Protein AF-A0A080Z0T1-F1 (afdb_monomer_lite)

Radius of gyration: 25.47 Å; chains: 1; bounding box: 57×38×75 Å

Organism: NCBI:txid1317066

Structure (mmCIF, N/CA/C/O backbone):
data_AF-A0A080Z0T1-F1
#
_entry.id   AF-A0A080Z0T1-F1
#
loop_
_atom_site.group_PDB
_atom_site.id
_atom_site.type_symbol
_atom_site.label_atom_id
_atom_site.label_alt_id
_atom_site.label_comp_id
_atom_site.label_asym_id
_atom_site.label_entity_id
_atom_site.label_seq_id
_atom_site.pdbx_PDB_ins_code
_atom_site.Cartn_x
_atom_site.Cartn_y
_atom_site.Cartn_z
_atom_site.occupancy
_atom_site.B_iso_or_equiv
_atom_site.auth_seq_id
_atom_site.auth_comp_id
_atom_site.auth_asym_id
_atom_site.auth_atom_id
_atom_site.pdbx_PDB_model_num
ATOM 1 N N . MET A 1 1 ? 14.244 8.627 -24.513 1.00 74.94 1 MET A N 1
ATOM 2 C CA . MET A 1 1 ? 14.536 7.182 -24.331 1.00 74.94 1 MET A CA 1
ATOM 3 C C . MET A 1 1 ? 13.224 6.436 -24.038 1.00 74.94 1 MET A C 1
ATOM 5 O O . MET A 1 1 ? 12.316 7.064 -23.509 1.00 74.94 1 MET A O 1
ATOM 9 N N . ARG A 1 2 ? 13.057 5.162 -24.430 1.00 86.44 2 ARG A N 1
ATOM 10 C CA . ARG A 1 2 ? 11.852 4.337 -24.148 1.00 86.44 2 ARG A CA 1
ATOM 11 C C . ARG A 1 2 ? 12.211 3.195 -23.200 1.00 86.44 2 ARG A C 1
ATOM 13 O O . ARG A 1 2 ? 13.367 2.784 -23.168 1.00 86.44 2 ARG A O 1
ATOM 20 N N . CYS A 1 3 ? 11.221 2.680 -22.475 1.00 90.25 3 CYS A N 1
ATOM 21 C CA . CYS A 1 3 ? 11.407 1.531 -21.601 1.00 90.25 3 CYS A CA 1
ATOM 22 C C . CYS A 1 3 ? 11.929 0.311 -22.381 1.00 90.25 3 CYS A C 1
ATOM 24 O O . CYS A 1 3 ? 11.365 -0.060 -23.410 1.00 90.25 3 CYS A O 1
ATOM 26 N N . ARG A 1 4 ? 12.983 -0.330 -21.862 1.00 88.38 4 ARG A N 1
ATOM 27 C CA . ARG A 1 4 ? 13.602 -1.532 -22.452 1.00 88.38 4 ARG A CA 1
ATOM 28 C C . ARG A 1 4 ? 12.801 -2.825 -22.237 1.00 88.38 4 ARG A C 1
ATOM 30 O O . ARG A 1 4 ? 13.128 -3.846 -22.829 1.00 88.38 4 ARG A O 1
ATOM 37 N N . GLY A 1 5 ? 11.764 -2.790 -21.399 1.00 86.38 5 GLY A N 1
ATOM 38 C CA . GLY A 1 5 ? 10.950 -3.956 -21.058 1.00 86.38 5 GLY A CA 1
ATOM 39 C C . GLY A 1 5 ? 9.899 -4.333 -22.105 1.00 86.38 5 GLY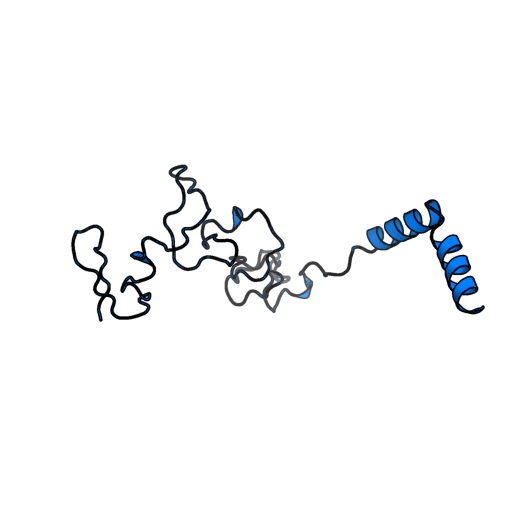 A C 1
ATOM 40 O O . GLY A 1 5 ? 9.501 -3.519 -22.943 1.00 86.38 5 GLY A O 1
ATOM 41 N N . TYR A 1 6 ? 9.402 -5.566 -22.001 1.00 89.19 6 TYR A N 1
ATOM 42 C CA . TYR A 1 6 ? 8.346 -6.125 -22.848 1.00 89.19 6 TYR A CA 1
ATOM 43 C C . TYR A 1 6 ? 7.078 -6.403 -22.033 1.00 89.19 6 TYR A C 1
ATOM 45 O O . TYR A 1 6 ? 7.137 -6.880 -20.899 1.00 89.19 6 TYR A O 1
ATOM 53 N N . LYS A 1 7 ? 5.915 -6.126 -22.627 1.00 84.00 7 LYS A N 1
ATOM 54 C CA . LYS A 1 7 ? 4.605 -6.510 -22.091 1.00 84.00 7 LYS A CA 1
ATOM 55 C C . LYS A 1 7 ? 4.440 -8.032 -22.164 1.00 84.00 7 LYS A C 1
ATOM 57 O O . LYS A 1 7 ? 5.075 -8.689 -22.981 1.00 84.00 7 LYS A O 1
ATOM 62 N N . LYS A 1 8 ? 3.489 -8.583 -21.397 1.00 77.31 8 LYS A N 1
ATOM 63 C CA . LYS A 1 8 ? 3.129 -10.018 -21.455 1.00 77.31 8 LYS A CA 1
ATOM 64 C C . LYS A 1 8 ? 2.791 -10.518 -22.868 1.00 77.31 8 LYS A C 1
ATOM 66 O O . LYS A 1 8 ? 3.046 -11.672 -23.165 1.00 77.31 8 LYS A O 1
ATOM 71 N N . ALA A 1 9 ? 2.257 -9.650 -23.726 1.00 84.38 9 ALA A N 1
ATOM 72 C CA . ALA A 1 9 ? 1.938 -9.953 -25.122 1.00 84.38 9 ALA A CA 1
ATOM 73 C C . ALA A 1 9 ? 3.153 -9.872 -26.079 1.00 84.38 9 ALA A C 1
ATOM 75 O O . ALA A 1 9 ? 2.971 -9.773 -27.285 1.00 84.38 9 ALA A O 1
ATOM 76 N N . GLY A 1 10 ? 4.389 -9.804 -25.565 1.00 85.75 10 GLY A N 1
ATOM 77 C CA . GLY A 1 10 ? 5.620 -9.739 -26.370 1.00 85.75 10 GLY A CA 1
ATOM 78 C C . GLY A 1 10 ? 5.921 -8.372 -27.000 1.00 85.75 10 GLY A C 1
ATOM 79 O O . GLY A 1 10 ? 6.974 -8.171 -27.593 1.00 85.75 10 GLY A O 1
ATOM 80 N N . GLN A 1 11 ? 5.031 -7.393 -26.849 1.00 89.69 11 GLN A N 1
ATOM 81 C CA . GLN A 1 11 ? 5.211 -6.045 -27.392 1.00 89.69 11 GLN A CA 1
ATOM 82 C C . GLN A 1 11 ? 6.136 -5.211 -26.500 1.00 89.69 11 GLN A C 1
ATOM 84 O O . GLN A 1 11 ? 6.026 -5.261 -25.272 1.00 89.69 11 GLN A O 1
ATOM 89 N N . ARG A 1 12 ? 6.991 -4.366 -27.090 1.00 87.25 12 ARG A N 1
ATOM 90 C CA . ARG A 1 12 ? 7.809 -3.421 -26.309 1.00 87.25 12 ARG A CA 1
ATOM 91 C C . ARG A 1 12 ? 6.944 -2.467 -25.486 1.00 87.25 12 ARG A C 1
ATOM 93 O O . ARG A 1 12 ? 5.879 -2.012 -25.910 1.00 87.25 12 ARG A O 1
ATOM 100 N N . CYS A 1 13 ? 7.428 -2.131 -24.297 1.00 88.06 13 CYS A N 1
ATOM 101 C CA . CYS A 1 13 ? 6.805 -1.131 -23.452 1.00 88.06 13 CYS A CA 1
ATOM 102 C C . CYS A 1 13 ? 6.871 0.255 -24.116 1.00 88.06 13 CYS A C 1
ATOM 104 O O . CYS A 1 13 ? 7.937 0.748 -24.477 1.00 88.06 13 CYS A O 1
ATOM 106 N N . GLY A 1 14 ? 5.711 0.901 -24.263 1.00 88.62 14 GLY A N 1
ATOM 107 C CA . GLY A 1 14 ? 5.603 2.231 -24.870 1.00 88.62 14 GLY A CA 1
ATOM 108 C C . GLY A 1 14 ? 6.001 3.387 -23.946 1.00 88.62 14 GLY A C 1
ATOM 109 O O . GLY A 1 14 ? 6.084 4.523 -24.409 1.00 88.62 14 GLY A O 1
ATOM 110 N N . THR A 1 15 ? 6.239 3.121 -22.657 1.00 85.62 15 THR A N 1
ATOM 111 C CA . THR A 1 15 ? 6.515 4.149 -21.649 1.00 85.62 15 THR A CA 1
ATOM 112 C C . THR A 1 15 ? 7.819 4.889 -21.951 1.00 85.62 15 THR A C 1
ATOM 114 O O . THR A 1 15 ? 8.858 4.274 -22.198 1.00 85.62 15 THR A O 1
ATOM 117 N N . ARG A 1 16 ? 7.760 6.224 -21.915 1.00 87.19 16 ARG A N 1
ATOM 118 C CA . ARG A 1 16 ? 8.902 7.132 -22.144 1.00 87.19 16 ARG A CA 1
ATOM 119 C C . ARG A 1 16 ? 9.363 7.875 -20.885 1.00 87.19 16 ARG A C 1
ATOM 121 O O . ARG A 1 16 ? 10.382 8.549 -20.934 1.00 87.19 16 ARG A O 1
ATOM 128 N N . TYR A 1 17 ? 8.623 7.748 -19.787 1.00 80.44 17 TYR A N 1
ATOM 129 C CA . TYR A 1 17 ? 8.785 8.537 -18.564 1.00 80.44 17 TYR A CA 1
ATOM 130 C C . TYR A 1 17 ? 8.976 7.622 -17.349 1.00 80.44 17 TYR A C 1
ATOM 132 O O . TYR A 1 17 ? 8.580 6.457 -17.396 1.00 80.44 17 TYR A O 1
ATOM 140 N N . GLY A 1 18 ? 9.584 8.136 -16.275 1.00 78.19 18 GLY A N 1
ATOM 141 C CA . GLY A 1 18 ? 9.815 7.362 -15.046 1.00 78.19 18 GLY A CA 1
ATOM 142 C C . GLY A 1 18 ? 10.704 6.133 -15.264 1.00 78.19 18 GLY A C 1
ATOM 143 O O . GLY A 1 18 ? 10.418 5.059 -14.735 1.00 78.19 18 GLY A O 1
ATOM 144 N N . LEU A 1 19 ? 11.729 6.266 -16.112 1.00 83.44 19 LEU A N 1
ATOM 145 C CA . LEU A 1 19 ? 12.720 5.217 -16.349 1.00 83.44 19 LEU A CA 1
ATOM 146 C C . LEU A 1 19 ? 13.830 5.311 -15.295 1.00 83.44 19 LEU A C 1
ATOM 148 O O . LEU A 1 19 ? 14.260 6.411 -14.957 1.00 83.44 19 LEU A O 1
ATOM 152 N N . ASN A 1 20 ? 14.303 4.169 -14.800 1.00 84.06 20 ASN A N 1
ATOM 153 C CA . ASN A 1 20 ? 15.503 4.100 -13.970 1.00 84.06 20 ASN A CA 1
ATOM 154 C C . ASN A 1 20 ? 16.776 4.317 -14.820 1.00 84.06 20 ASN A C 1
ATOM 156 O O . ASN A 1 20 ? 16.708 4.409 -16.049 1.00 84.06 20 ASN A O 1
ATOM 160 N N . ALA A 1 21 ? 17.945 4.353 -14.171 1.00 86.44 21 ALA A N 1
ATOM 161 C CA . ALA A 1 21 ? 19.242 4.522 -14.840 1.00 86.44 21 ALA A CA 1
ATOM 162 C C . ALA A 1 21 ? 19.525 3.453 -15.918 1.00 86.44 21 ALA A C 1
ATOM 164 O O . ALA A 1 21 ? 20.202 3.715 -16.907 1.00 86.44 21 ALA A O 1
ATOM 165 N N . GLU A 1 22 ? 18.952 2.260 -15.767 1.00 87.38 22 GLU A N 1
ATOM 166 C CA . GLU A 1 22 ? 19.090 1.140 -16.704 1.00 87.38 22 GLU A CA 1
ATOM 167 C C . GLU A 1 22 ? 18.086 1.217 -17.877 1.00 87.38 22 GLU A C 1
ATOM 169 O O . GLU A 1 22 ? 18.153 0.427 -18.821 1.00 87.38 22 GLU A O 1
ATOM 174 N N . GLY A 1 23 ? 17.149 2.171 -17.855 1.00 87.31 23 GLY A N 1
ATOM 175 C CA . GLY A 1 23 ? 16.151 2.383 -18.904 1.00 87.31 23 GLY A CA 1
ATOM 176 C C . GLY A 1 23 ? 14.874 1.545 -18.765 1.00 87.31 23 GLY A C 1
ATOM 177 O O . GLY A 1 23 ? 14.155 1.354 -19.750 1.00 87.31 23 GLY A O 1
ATOM 178 N N . TYR A 1 24 ? 14.553 1.046 -17.574 1.00 86.38 24 TYR A N 1
ATOM 179 C CA . TYR A 1 24 ? 13.309 0.333 -17.275 1.00 86.38 24 TYR A CA 1
ATOM 180 C C . TYR A 1 24 ? 12.324 1.224 -16.514 1.00 86.38 24 TYR A C 1
ATOM 182 O O . TYR A 1 24 ? 12.717 1.969 -15.624 1.00 86.38 24 TYR A O 1
ATOM 190 N N . CYS A 1 25 ? 11.027 1.144 -16.832 1.00 85.06 25 CYS A N 1
ATOM 191 C CA . CYS A 1 25 ? 9.999 1.767 -15.993 1.00 85.06 25 CYS A CA 1
ATOM 192 C C . CYS A 1 25 ? 9.746 0.912 -14.745 1.00 85.06 25 CYS A C 1
ATOM 194 O O . CYS A 1 25 ? 10.110 -0.264 -14.734 1.00 85.06 25 CYS A O 1
ATOM 196 N N . GLY A 1 26 ? 9.073 1.462 -13.729 1.00 76.75 26 GLY A N 1
ATOM 197 C CA . GLY A 1 26 ? 8.801 0.763 -12.463 1.00 76.75 26 GLY A CA 1
ATOM 198 C C . GLY A 1 26 ? 8.277 -0.668 -12.638 1.00 76.75 26 GLY A C 1
ATOM 199 O O . GLY A 1 26 ? 8.764 -1.587 -11.990 1.00 76.75 26 GLY A O 1
ATOM 200 N N . ARG A 1 27 ? 7.379 -0.889 -13.607 1.00 77.62 27 ARG A N 1
ATOM 201 C CA . ARG A 1 27 ? 6.818 -2.212 -13.931 1.00 77.62 27 ARG A CA 1
ATOM 202 C C . ARG A 1 27 ? 7.796 -3.210 -14.559 1.00 77.62 27 ARG A C 1
ATOM 204 O O . ARG A 1 27 ? 7.610 -4.411 -14.395 1.00 77.62 27 ARG A O 1
ATOM 211 N N . HIS A 1 28 ? 8.776 -2.734 -15.323 1.00 85.00 28 HIS A N 1
ATOM 212 C CA . HIS A 1 28 ? 9.741 -3.589 -16.024 1.00 85.00 28 HIS A CA 1
ATOM 213 C C . HIS A 1 28 ? 11.117 -3.607 -15.365 1.00 85.00 28 HIS A C 1
ATOM 215 O O . HIS A 1 28 ? 11.989 -4.325 -15.840 1.00 85.00 28 HIS A O 1
ATOM 221 N N . ASN A 1 29 ? 11.328 -2.816 -14.314 1.00 84.25 29 ASN A N 1
ATOM 222 C CA . ASN A 1 29 ? 12.576 -2.814 -13.576 1.00 84.25 29 ASN A CA 1
ATOM 223 C C . ASN A 1 29 ? 12.734 -4.180 -12.873 1.00 84.25 29 ASN A C 1
ATOM 225 O O . ASN A 1 29 ? 11.937 -4.496 -11.984 1.00 84.25 29 ASN A O 1
ATOM 229 N N . PRO A 1 30 ? 13.733 -4.999 -13.256 1.00 76.94 30 PRO A N 1
ATOM 230 C CA . PRO A 1 30 ? 13.932 -6.323 -12.666 1.00 76.94 30 PRO A CA 1
ATOM 231 C C . PRO A 1 30 ? 14.318 -6.243 -11.183 1.00 76.94 30 PRO A C 1
ATOM 233 O O . PRO A 1 30 ? 14.001 -7.153 -10.418 1.00 76.94 30 PRO A O 1
ATOM 236 N N . ASN A 1 31 ? 14.922 -5.122 -10.784 1.00 77.62 31 ASN A N 1
ATOM 237 C CA . ASN A 1 31 ? 15.380 -4.819 -9.433 1.00 77.62 31 ASN A CA 1
ATOM 238 C C . ASN A 1 31 ? 14.339 -4.033 -8.619 1.00 77.62 31 ASN A C 1
ATOM 240 O O . ASN A 1 31 ? 14.623 -3.612 -7.498 1.00 77.62 31 ASN A O 1
ATOM 244 N N . ALA A 1 32 ? 13.136 -3.800 -9.161 1.00 76.12 32 ALA A N 1
ATOM 245 C CA . ALA A 1 32 ? 12.087 -3.121 -8.413 1.00 76.12 32 ALA A CA 1
ATOM 246 C C . ALA A 1 32 ? 11.732 -3.919 -7.157 1.00 76.12 32 ALA A C 1
ATOM 248 O O . ALA A 1 32 ? 11.476 -5.128 -7.209 1.00 76.12 32 ALA A O 1
ATOM 249 N N . VAL A 1 33 ? 11.666 -3.218 -6.025 1.00 78.38 33 VAL A N 1
ATOM 250 C CA . VAL A 1 33 ? 11.135 -3.787 -4.790 1.00 78.38 33 VAL A CA 1
ATOM 251 C C . VAL A 1 33 ? 9.702 -4.226 -5.072 1.00 78.38 33 VAL A C 1
ATOM 253 O O . VAL A 1 33 ? 8.856 -3.427 -5.462 1.00 78.38 33 VAL A O 1
ATOM 256 N N . LYS A 1 34 ? 9.442 -5.524 -4.918 1.00 84.56 34 LYS A N 1
ATOM 257 C CA . LYS A 1 34 ? 8.106 -6.110 -5.057 1.00 84.56 34 LYS A CA 1
ATOM 258 C C . LYS A 1 34 ? 7.399 -6.087 -3.721 1.00 84.56 34 LYS A C 1
ATOM 260 O O . LYS A 1 34 ? 8.030 -6.272 -2.674 1.00 84.56 34 LYS A O 1
ATOM 265 N N . CYS A 1 35 ? 6.078 -5.985 -3.790 1.00 87.69 35 CYS A N 1
ATOM 266 C CA . CYS A 1 35 ? 5.213 -6.132 -2.643 1.00 87.69 35 CYS A CA 1
ATOM 267 C C . CYS A 1 35 ? 5.583 -7.395 -1.842 1.00 87.69 35 CYS A C 1
ATOM 269 O O . CYS A 1 35 ? 5.804 -8.479 -2.394 1.00 87.69 35 CYS A O 1
ATOM 271 N N . LYS A 1 36 ? 5.690 -7.237 -0.523 1.00 87.75 36 LYS A N 1
ATOM 272 C CA . LYS A 1 36 ? 5.981 -8.317 0.425 1.00 87.75 36 LYS A CA 1
ATOM 273 C C . LYS A 1 36 ? 4.755 -9.165 0.756 1.00 87.75 36 LYS A C 1
ATOM 275 O O . LYS A 1 36 ? 4.914 -10.251 1.299 1.00 87.75 36 LYS A O 1
ATOM 280 N N . GLY A 1 37 ? 3.563 -8.688 0.406 1.00 87.81 37 GLY A N 1
ATOM 281 C CA . GLY A 1 37 ? 2.314 -9.380 0.675 1.00 87.81 37 GLY A CA 1
ATOM 282 C C . GLY A 1 37 ? 2.129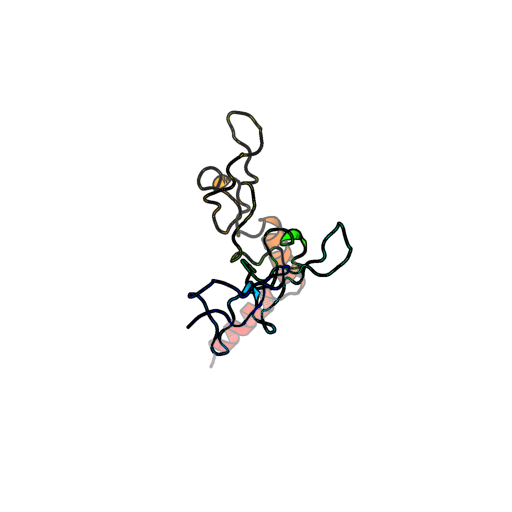 -10.668 -0.125 1.00 87.81 37 GLY A C 1
ATOM 283 O O . GLY A 1 37 ? 2.673 -10.828 -1.220 1.00 87.81 37 GLY A O 1
ATOM 284 N N . ILE A 1 38 ? 1.325 -11.570 0.423 1.00 88.88 38 ILE A N 1
ATOM 285 C CA . ILE A 1 38 ? 0.934 -12.855 -0.150 1.00 88.88 38 ILE A CA 1
ATOM 286 C C . ILE A 1 38 ? -0.519 -12.763 -0.610 1.00 88.88 38 ILE A C 1
ATOM 288 O O . ILE A 1 38 ? -1.423 -12.480 0.181 1.00 88.88 38 ILE A O 1
ATOM 292 N N . ALA A 1 39 ? -0.748 -13.033 -1.893 1.00 83.88 39 ALA A N 1
ATOM 293 C CA . ALA A 1 39 ? -2.083 -13.012 -2.468 1.00 83.88 39 ALA A CA 1
ATOM 294 C C . ALA A 1 39 ? -2.914 -14.188 -1.942 1.00 83.88 39 ALA A C 1
ATOM 296 O O . ALA A 1 39 ? -2.539 -15.345 -2.121 1.00 83.88 39 ALA A O 1
ATOM 297 N N . LYS A 1 40 ? -4.084 -13.901 -1.356 1.00 77.81 40 LYS A N 1
ATOM 298 C CA . LYS A 1 40 ? -4.988 -14.933 -0.813 1.00 77.81 40 LYS A CA 1
ATOM 299 C C . LYS A 1 40 ? -5.416 -15.976 -1.849 1.00 77.81 40 LYS A C 1
ATOM 301 O O . LYS A 1 40 ? -5.580 -17.135 -1.502 1.00 77.81 40 LYS A O 1
ATOM 306 N N . SER A 1 41 ? -5.598 -15.567 -3.103 1.00 79.25 41 SER A N 1
ATOM 307 C CA . SER A 1 41 ? -6.097 -16.437 -4.175 1.00 79.25 41 SER A CA 1
ATOM 308 C C . SER A 1 41 ? -5.073 -17.442 -4.696 1.00 79.25 41 SER A C 1
ATOM 310 O O . SER A 1 41 ? -5.463 -18.448 -5.273 1.00 79.25 41 SER A O 1
ATOM 312 N N . SER A 1 42 ? -3.775 -17.175 -4.538 1.00 83.44 42 SER A N 1
ATOM 313 C CA . SER A 1 42 ? -2.717 -18.017 -5.110 1.00 83.44 42 SER A CA 1
ATOM 314 C C . SER A 1 42 ? -1.688 -18.499 -4.094 1.00 83.44 42 SER A C 1
ATOM 316 O O . SER A 1 42 ? -0.858 -19.334 -4.436 1.00 83.44 42 SER A O 1
ATOM 318 N N . GLY A 1 43 ? -1.671 -17.940 -2.880 1.00 86.38 43 GLY A N 1
ATOM 319 C CA . GLY A 1 43 ? -0.605 -18.169 -1.902 1.00 86.38 43 GLY A CA 1
ATOM 320 C C . GLY A 1 43 ? 0.766 -17.653 -2.357 1.00 86.38 43 GLY A C 1
ATOM 321 O O . GLY A 1 43 ? 1.762 -17.842 -1.667 1.00 86.38 43 GLY A O 1
ATOM 322 N N . GLN A 1 44 ? 0.837 -16.991 -3.515 1.00 88.25 44 GLN A N 1
ATOM 323 C CA . GLN A 1 44 ? 2.078 -16.497 -4.092 1.00 88.25 44 GLN A CA 1
ATOM 324 C C . GLN A 1 44 ? 2.340 -15.055 -3.674 1.00 88.25 44 GLN A C 1
ATOM 326 O O . GLN A 1 44 ? 1.423 -14.265 -3.418 1.00 88.25 44 GLN A O 1
ATOM 331 N N . ARG A 1 45 ? 3.622 -14.686 -3.673 1.00 87.00 45 ARG A N 1
ATOM 332 C CA . ARG A 1 45 ? 4.038 -13.313 -3.398 1.00 87.00 45 ARG A CA 1
ATOM 333 C C . ARG A 1 45 ? 3.480 -12.353 -4.448 1.00 87.00 45 ARG A C 1
ATOM 335 O O . ARG A 1 45 ? 3.516 -12.611 -5.655 1.00 87.00 45 ARG A O 1
ATOM 342 N N . CYS A 1 46 ? 2.963 -11.227 -3.973 1.00 86.75 46 CYS A N 1
ATOM 343 C CA . CYS A 1 46 ? 2.363 -10.202 -4.801 1.00 86.75 46 CYS A CA 1
ATOM 344 C C . CYS A 1 46 ? 3.382 -9.642 -5.798 1.00 86.75 46 CYS A C 1
ATOM 346 O O . CYS A 1 46 ? 4.503 -9.275 -5.450 1.00 86.75 46 CYS A O 1
ATOM 348 N N . LYS A 1 47 ? 2.965 -9.551 -7.063 1.00 83.88 47 LYS A N 1
ATOM 349 C CA . LYS A 1 47 ? 3.798 -9.053 -8.166 1.00 83.88 47 LYS A CA 1
ATOM 350 C C . LYS A 1 47 ? 3.710 -7.534 -8.338 1.00 83.88 47 LYS A C 1
ATOM 352 O O . LYS A 1 47 ? 4.293 -7.012 -9.282 1.00 83.88 47 LYS A O 1
ATOM 357 N N . ASN A 1 48 ? 2.965 -6.839 -7.473 1.00 82.75 48 ASN A N 1
ATOM 358 C CA . ASN A 1 48 ? 2.852 -5.390 -7.550 1.00 82.75 48 ASN A CA 1
ATOM 359 C C . ASN A 1 48 ? 4.170 -4.728 -7.123 1.00 82.75 48 ASN A C 1
ATOM 361 O O . ASN A 1 48 ? 4.778 -5.128 -6.132 1.00 82.75 48 ASN A O 1
ATOM 365 N N . VAL A 1 49 ? 4.585 -3.726 -7.884 1.00 77.81 49 VAL A N 1
ATOM 366 C CA . VAL A 1 49 ? 5.829 -2.954 -7.715 1.00 77.81 49 VAL A CA 1
ATOM 367 C C . VAL A 1 49 ? 5.559 -1.452 -7.600 1.00 77.81 49 VAL A C 1
ATOM 369 O O . VAL A 1 49 ? 6.464 -0.681 -7.310 1.00 77.81 49 VAL A O 1
ATOM 372 N N . GLU A 1 50 ? 4.316 -1.032 -7.838 1.00 72.06 50 GLU A N 1
ATOM 373 C CA . GLU A 1 50 ? 3.886 0.364 -7.813 1.00 72.06 50 GLU A CA 1
ATOM 374 C C . GLU A 1 50 ? 3.036 0.608 -6.558 1.00 72.06 50 GLU A C 1
ATOM 376 O O . GLU A 1 50 ? 2.327 -0.293 -6.100 1.00 72.06 50 GLU A O 1
ATOM 381 N N . GLY A 1 51 ? 3.116 1.818 -5.991 1.00 71.50 51 GLY A N 1
ATOM 382 C CA . GLY A 1 51 ? 2.333 2.190 -4.805 1.00 71.50 51 GLY A CA 1
ATOM 383 C C . GLY A 1 51 ? 2.665 1.344 -3.572 1.00 71.50 51 GLY A C 1
ATOM 384 O O . GLY A 1 51 ? 1.764 0.886 -2.875 1.00 71.50 51 GLY A O 1
ATOM 385 N N . LEU A 1 52 ? 3.951 1.059 -3.343 1.00 76.00 52 LEU A N 1
ATOM 386 C CA . LEU A 1 52 ? 4.385 0.378 -2.125 1.00 76.00 52 LEU A CA 1
ATOM 387 C C . LEU A 1 52 ? 4.590 1.390 -1.001 1.00 76.00 52 LEU A C 1
ATOM 389 O O . LEU A 1 52 ? 5.197 2.439 -1.210 1.00 76.00 52 LEU A O 1
ATOM 393 N N . ASN A 1 53 ? 4.138 1.043 0.201 1.00 71.38 53 ASN A N 1
ATOM 394 C CA . ASN A 1 53 ? 4.483 1.787 1.404 1.00 71.38 53 ASN A CA 1
ATOM 395 C C . ASN A 1 53 ? 5.996 1.654 1.716 1.00 71.38 53 ASN A C 1
ATOM 397 O O . ASN A 1 53 ? 6.661 0.762 1.172 1.00 71.38 53 ASN A O 1
ATOM 401 N N . PRO A 1 54 ? 6.558 2.468 2.634 1.00 73.94 54 PRO A N 1
ATOM 402 C CA . PRO A 1 54 ? 7.979 2.390 3.005 1.00 73.94 54 PRO A CA 1
ATOM 403 C C . PRO A 1 54 ? 8.429 1.008 3.508 1.00 73.94 54 PRO A C 1
ATOM 405 O O . PRO A 1 54 ? 9.609 0.665 3.480 1.00 73.94 54 PRO A O 1
ATOM 408 N N . ARG A 1 55 ? 7.484 0.178 3.961 1.00 76.88 55 ARG A N 1
ATOM 409 C CA . ARG A 1 55 ? 7.724 -1.183 4.449 1.00 76.88 55 ARG A CA 1
ATOM 410 C C . ARG A 1 55 ? 7.675 -2.233 3.333 1.00 76.88 55 ARG A C 1
ATOM 412 O O . ARG A 1 55 ? 8.155 -3.352 3.544 1.00 76.88 55 ARG A O 1
ATOM 419 N N . GLY A 1 56 ? 7.197 -1.877 2.140 1.00 80.81 56 GLY A N 1
ATOM 420 C CA . GLY A 1 56 ? 7.134 -2.718 0.948 1.00 80.81 56 GLY A CA 1
ATOM 421 C C . GLY A 1 56 ? 5.801 -3.444 0.734 1.00 80.81 56 GLY A C 1
ATOM 422 O O . GLY A 1 56 ? 5.798 -4.494 0.097 1.00 80.81 56 GLY A O 1
ATOM 423 N N . PHE A 1 57 ? 4.678 -2.948 1.252 1.00 82.69 57 PHE A N 1
ATOM 424 C CA . PHE A 1 57 ? 3.334 -3.501 1.025 1.00 82.69 57 PHE A CA 1
ATOM 425 C C . PHE A 1 57 ? 2.528 -2.610 0.078 1.00 82.69 57 PHE A C 1
ATOM 427 O O . PHE A 1 57 ? 2.640 -1.392 0.139 1.00 82.69 57 PHE A O 1
ATOM 434 N N . CYS A 1 58 ? 1.728 -3.214 -0.805 1.00 83.31 58 CYS A N 1
ATOM 435 C CA . CYS A 1 58 ? 0.804 -2.471 -1.662 1.00 83.31 58 CYS A CA 1
ATOM 436 C C . CYS A 1 58 ? -0.555 -2.299 -0.980 1.00 83.31 58 CYS A C 1
ATOM 438 O O . CYS A 1 58 ? -0.863 -3.008 -0.021 1.00 83.31 58 CYS A O 1
ATOM 440 N N . ASP A 1 59 ? -1.408 -1.450 -1.546 1.00 75.69 59 ASP A N 1
ATOM 441 C CA . ASP A 1 59 ? -2.740 -1.131 -1.011 1.00 75.69 59 ASP A CA 1
ATOM 442 C C . ASP A 1 59 ? -3.629 -2.359 -0.749 1.00 75.69 59 ASP A C 1
ATOM 444 O O . ASP A 1 59 ? -4.435 -2.366 0.183 1.00 75.69 59 ASP A O 1
ATOM 448 N N . PHE A 1 60 ? -3.448 -3.431 -1.528 1.00 78.62 60 PHE A N 1
ATOM 449 C CA . PHE A 1 60 ? -4.176 -4.694 -1.368 1.00 78.62 60 PHE A CA 1
ATOM 450 C C . PHE A 1 60 ? -3.637 -5.593 -0.244 1.00 78.62 60 PHE A C 1
ATOM 452 O O . PHE A 1 60 ? -4.364 -6.462 0.231 1.00 78.62 60 PHE A O 1
ATOM 459 N N . HIS A 1 61 ? -2.382 -5.406 0.177 1.00 84.38 61 HIS A N 1
ATOM 460 C CA . HIS A 1 61 ? -1.709 -6.222 1.198 1.00 84.38 61 HIS A CA 1
ATOM 461 C C . HIS A 1 61 ? -1.245 -5.418 2.416 1.00 84.38 61 HIS A C 1
ATOM 463 O O . HIS A 1 61 ? -0.455 -5.904 3.219 1.00 84.38 61 HIS A O 1
ATOM 469 N N . LYS A 1 62 ? -1.731 -4.192 2.584 1.00 71.81 62 LYS A N 1
ATOM 470 C CA . LYS A 1 62 ? -1.425 -3.334 3.739 1.00 71.81 62 LYS A CA 1
ATOM 471 C C . LYS A 1 62 ? -1.794 -3.950 5.093 1.00 71.81 62 LYS A C 1
ATOM 473 O O . LYS A 1 62 ? -1.142 -3.705 6.092 1.00 71.81 62 LYS A O 1
ATOM 478 N N . ASN A 1 63 ? -2.815 -4.798 5.117 1.00 69.69 63 ASN A N 1
ATOM 479 C CA . ASN A 1 63 ? -3.258 -5.573 6.276 1.00 69.69 63 ASN A CA 1
ATOM 480 C C . ASN A 1 63 ? -2.324 -6.744 6.623 1.00 69.69 63 ASN A C 1
ATOM 482 O O . ASN A 1 63 ? -2.546 -7.419 7.622 1.00 69.69 63 ASN A O 1
ATOM 486 N N . GLN A 1 64 ? -1.311 -7.002 5.796 1.00 78.69 64 GLN A N 1
ATOM 487 C CA . GLN A 1 64 ? -0.239 -7.955 6.078 1.00 78.69 64 GLN A CA 1
ATOM 488 C C . GLN A 1 64 ? 1.035 -7.255 6.575 1.00 78.69 64 GLN A C 1
ATOM 490 O O . GLN A 1 64 ? 2.044 -7.927 6.782 1.00 78.69 64 GLN A O 1
ATOM 495 N N . ASP A 1 65 ? 1.008 -5.929 6.766 1.00 76.69 65 ASP A N 1
ATOM 496 C CA . ASP A 1 65 ? 2.097 -5.205 7.416 1.00 76.69 65 ASP A CA 1
ATOM 497 C C . ASP A 1 65 ? 2.085 -5.510 8.928 1.00 76.69 65 ASP A C 1
ATOM 499 O O . ASP A 1 65 ? 1.094 -5.213 9.599 1.00 76.69 65 ASP A O 1
ATOM 503 N N . PRO A 1 66 ? 3.151 -6.115 9.488 1.00 68.38 66 PRO A N 1
ATOM 504 C CA . PRO A 1 66 ? 3.201 -6.494 10.899 1.00 68.38 66 PRO A CA 1
ATOM 505 C C . PRO A 1 66 ? 3.309 -5.300 11.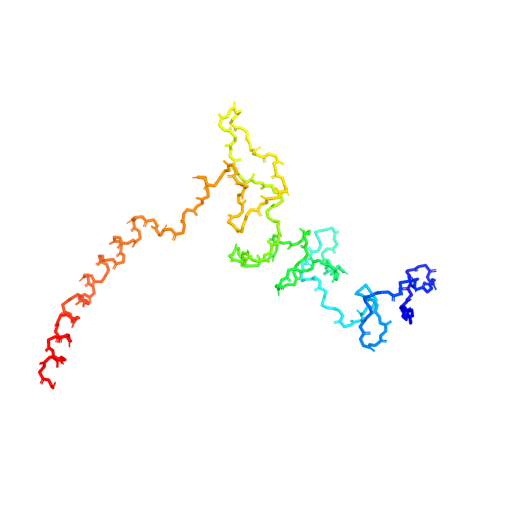856 1.00 68.38 66 PRO A C 1
ATOM 507 O O . PRO A 1 66 ? 3.237 -5.500 13.066 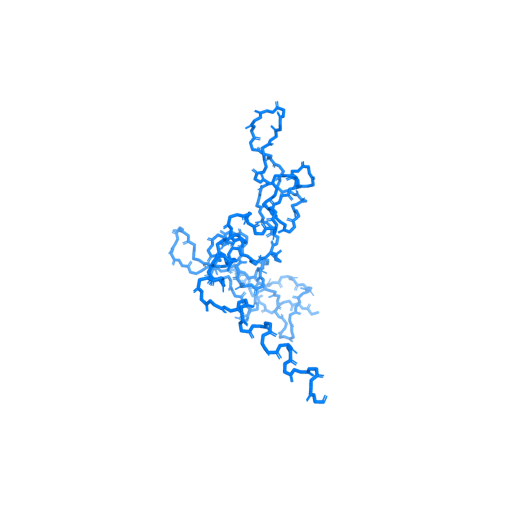1.00 68.38 66 PRO A O 1
ATOM 510 N N . ASN A 1 67 ? 3.502 -4.073 11.354 1.00 60.25 67 ASN A N 1
ATOM 511 C CA . ASN A 1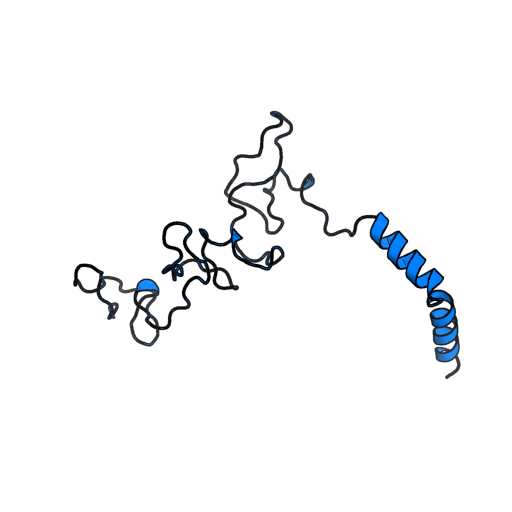 67 ? 3.507 -2.877 12.188 1.00 60.25 67 ASN A CA 1
ATOM 512 C C . ASN A 1 67 ? 2.250 -2.016 11.942 1.00 60.25 67 ASN A C 1
ATOM 514 O O . ASN A 1 67 ? 2.231 -1.234 10.990 1.00 60.25 67 ASN A O 1
ATOM 518 N N . PRO A 1 68 ? 1.231 -2.081 12.822 1.00 51.91 68 PRO A N 1
ATOM 519 C CA . PRO A 1 68 ? 0.033 -1.249 12.708 1.00 51.91 68 PRO A CA 1
ATOM 520 C C . PRO A 1 68 ? 0.292 0.241 13.000 1.00 51.91 68 PRO A C 1
ATOM 522 O O . PRO A 1 68 ? -0.598 1.059 12.788 1.00 51.91 68 PRO A O 1
ATOM 525 N N . PHE A 1 69 ? 1.493 0.604 13.470 1.00 47.34 69 PHE A N 1
ATOM 526 C CA . PHE A 1 69 ? 1.884 1.970 13.835 1.00 47.34 69 PHE A CA 1
ATOM 527 C C . PHE A 1 69 ? 2.710 2.695 12.762 1.00 47.34 69 PHE A C 1
ATOM 529 O O . PHE A 1 69 ? 3.164 3.813 13.004 1.00 47.34 69 PHE A O 1
ATOM 536 N N . TYR A 1 70 ? 2.922 2.108 11.576 1.00 46.88 70 TYR A N 1
ATOM 537 C CA . TYR A 1 70 ? 3.560 2.831 10.469 1.00 46.88 70 TYR A CA 1
ATOM 538 C C . TYR A 1 70 ? 2.544 3.778 9.806 1.00 46.88 70 TYR A C 1
ATOM 540 O O . TYR A 1 70 ? 1.887 3.450 8.821 1.00 46.88 70 TYR A O 1
ATOM 548 N N . VAL A 1 71 ? 2.411 4.960 10.407 1.00 45.78 71 VAL A N 1
ATOM 549 C CA . VAL A 1 71 ? 1.463 6.044 10.085 1.00 45.78 71 VAL A CA 1
ATOM 550 C C . VAL A 1 71 ? 1.846 6.908 8.871 1.00 45.78 71 VAL A C 1
ATOM 552 O O . VAL A 1 71 ? 1.173 7.895 8.599 1.00 45.78 71 VAL A O 1
ATOM 555 N N . ASP A 1 72 ? 2.856 6.514 8.089 1.00 42.53 72 ASP A N 1
ATOM 556 C CA . ASP A 1 72 ? 3.235 7.191 6.831 1.00 42.53 72 ASP A CA 1
ATOM 557 C C . ASP A 1 72 ? 2.763 6.455 5.562 1.00 42.53 72 ASP A C 1
ATOM 559 O O . ASP A 1 72 ? 3.242 6.714 4.457 1.00 42.53 72 ASP A O 1
ATOM 563 N N . ALA A 1 73 ? 1.819 5.519 5.685 1.00 43.38 73 ALA A N 1
ATOM 564 C CA . ALA A 1 73 ? 1.196 4.882 4.530 1.00 43.38 73 ALA A CA 1
ATOM 565 C C . ALA A 1 73 ? -0.218 5.448 4.315 1.00 43.38 73 ALA A C 1
ATOM 567 O O . ALA A 1 73 ? -1.038 5.387 5.236 1.00 43.38 73 ALA A O 1
ATOM 568 N N . PRO A 1 74 ? -0.545 5.960 3.112 1.00 43.91 74 PRO A N 1
ATOM 569 C CA . PRO A 1 74 ? -1.918 6.300 2.787 1.00 43.91 74 PRO A CA 1
ATOM 570 C C . PRO A 1 74 ? -2.778 5.043 2.963 1.00 43.91 74 PRO A C 1
ATOM 572 O O . PRO A 1 74 ? -2.311 3.920 2.780 1.00 43.91 74 PRO A O 1
ATOM 575 N N . TYR A 1 75 ? -4.048 5.244 3.298 1.00 43.41 75 TYR A N 1
ATOM 576 C CA . TYR A 1 75 ? -5.102 4.232 3.323 1.00 43.41 75 TYR A CA 1
ATOM 577 C C . TYR A 1 75 ? -5.327 3.465 4.643 1.00 43.41 75 TYR A C 1
ATOM 579 O O . TYR A 1 75 ? -5.196 2.239 4.708 1.00 43.41 75 TYR A O 1
ATOM 587 N N . ALA A 1 76 ? -5.998 4.106 5.604 1.00 53.31 76 ALA A N 1
ATOM 588 C CA . ALA A 1 76 ? -7.247 3.488 6.055 1.00 53.31 76 ALA A CA 1
ATOM 589 C C . ALA A 1 76 ? -8.253 3.684 4.906 1.00 53.31 76 ALA A C 1
ATOM 591 O O . ALA A 1 76 ? -8.600 4.811 4.577 1.00 53.31 76 ALA A O 1
ATOM 592 N N . ASN A 1 77 ? -8.675 2.606 4.231 1.00 65.00 77 ASN A N 1
ATOM 593 C CA . ASN A 1 77 ? -9.552 2.695 3.040 1.00 65.00 77 ASN A CA 1
ATOM 594 C C . ASN A 1 77 ? -10.943 3.248 3.365 1.00 65.00 77 ASN A C 1
ATOM 596 O O . ASN A 1 77 ? -11.788 3.281 2.489 1.00 65.00 77 ASN A O 1
ATOM 600 N N . GLN A 1 78 ? -11.229 3.568 4.620 1.00 75.31 78 GLN A N 1
ATOM 601 C CA . GLN A 1 78 ? -12.488 4.124 5.064 1.00 75.31 78 GLN A CA 1
ATOM 602 C C . GLN A 1 78 ? -12.288 4.626 6.490 1.00 75.31 78 GLN A C 1
ATOM 604 O O . GLN A 1 78 ? -11.745 3.896 7.326 1.00 75.31 78 GLN A O 1
ATOM 609 N N . CYS A 1 79 ? -12.742 5.843 6.771 1.00 85.69 79 CYS A N 1
ATOM 610 C CA . CYS A 1 79 ? -12.759 6.388 8.116 1.00 85.69 79 CYS A CA 1
ATOM 611 C C . CYS A 1 79 ? -13.523 5.426 9.050 1.00 85.69 79 CYS A C 1
ATOM 613 O O . CYS A 1 79 ? -14.661 5.057 8.750 1.00 85.69 79 CYS A O 1
ATOM 615 N N . PRO A 1 80 ? -12.929 5.007 10.179 1.00 84.81 80 PRO A N 1
ATOM 616 C CA . PRO A 1 80 ? -13.588 4.132 11.140 1.00 84.81 80 PRO A CA 1
ATOM 617 C C . PRO A 1 80 ? -14.640 4.845 11.994 1.00 84.81 80 PRO A C 1
ATOM 619 O O . PRO A 1 80 ? -15.374 4.167 12.706 1.00 84.81 80 PRO A O 1
ATOM 622 N N . GLY A 1 81 ? -14.728 6.177 11.912 1.00 87.50 81 GLY A N 1
ATOM 623 C CA . GLY A 1 81 ? -15.667 6.967 12.695 1.00 87.50 81 GLY A CA 1
ATOM 624 C C . GLY A 1 81 ? -17.128 6.627 12.404 1.00 87.50 81 GLY A C 1
ATOM 625 O O . GLY A 1 81 ? -17.483 6.233 11.292 1.00 87.50 81 GLY A O 1
ATOM 626 N N . ILE A 1 82 ? -17.973 6.788 13.412 1.00 89.25 82 ILE A N 1
ATOM 627 C CA . ILE A 1 82 ? -19.416 6.580 13.350 1.00 89.25 82 ILE A CA 1
ATOM 628 C C . ILE A 1 82 ? -20.096 7.939 13.208 1.00 89.25 82 ILE A C 1
ATOM 630 O O . ILE A 1 82 ? -19.860 8.841 14.013 1.00 89.25 82 ILE A O 1
ATOM 634 N N . ALA A 1 83 ? -20.936 8.091 12.186 1.00 86.25 83 ALA A N 1
ATOM 635 C CA . ALA A 1 83 ? -21.658 9.334 11.957 1.00 86.25 83 ALA A CA 1
ATOM 636 C C . ALA A 1 83 ? -22.750 9.511 13.018 1.00 86.25 83 ALA A C 1
ATOM 638 O O . ALA A 1 83 ? -23.671 8.698 13.099 1.00 86.25 83 ALA A O 1
ATOM 639 N N . SER A 1 84 ? -22.691 10.603 13.780 1.00 83.69 84 SER A N 1
ATOM 640 C CA . SER A 1 84 ? -23.631 10.872 14.877 1.00 83.69 84 SER A CA 1
ATOM 641 C C . SER A 1 84 ? -25.098 10.912 14.434 1.00 83.69 84 SER A C 1
ATOM 643 O O . SER A 1 84 ? -25.979 10.585 15.215 1.00 83.69 84 SER A O 1
ATOM 645 N N . SER A 1 85 ? -25.364 11.285 13.179 1.00 83.56 85 SER A N 1
ATOM 646 C CA . SER A 1 85 ? -26.716 11.383 12.618 1.00 83.56 85 SER A CA 1
ATOM 647 C C . SER A 1 85 ? -27.353 10.040 12.261 1.00 83.56 85 SER A C 1
ATOM 649 O O . SER A 1 85 ? -28.571 9.958 12.163 1.00 83.56 85 SER A O 1
ATOM 651 N N . THR A 1 86 ? -26.553 8.999 12.018 1.00 86.00 86 THR A N 1
ATOM 652 C CA . THR A 1 86 ? -27.057 7.710 11.505 1.00 86.00 86 THR A CA 1
ATOM 653 C C . THR A 1 86 ? -26.633 6.515 12.346 1.00 86.00 86 THR A C 1
ATOM 655 O O . THR A 1 86 ? -27.183 5.435 12.173 1.00 86.00 86 THR A O 1
ATOM 658 N N . GLY A 1 87 ? -25.629 6.662 13.214 1.00 87.00 87 GLY A N 1
ATOM 659 C CA . GLY A 1 87 ? -25.013 5.535 13.918 1.00 87.00 87 GLY A CA 1
ATOM 660 C C . GLY A 1 87 ? -24.244 4.580 12.997 1.00 87.00 87 GLY A C 1
ATOM 661 O O . GLY A 1 87 ? -23.740 3.556 13.452 1.00 87.00 87 GLY A O 1
ATOM 662 N N . VAL A 1 88 ? -24.119 4.899 11.703 1.00 83.88 88 VAL A N 1
ATOM 663 C CA . VAL A 1 88 ? -23.447 4.056 10.708 1.00 83.88 88 VAL A CA 1
ATOM 664 C C . VAL A 1 88 ? -21.997 4.500 10.523 1.00 83.88 88 VAL A C 1
ATOM 666 O O . VAL A 1 88 ? -21.645 5.673 10.674 1.00 83.88 88 VAL A O 1
ATOM 669 N N . ARG A 1 89 ? -21.138 3.543 10.153 1.00 84.62 89 ARG A N 1
ATOM 670 C CA . ARG A 1 89 ? -19.735 3.789 9.809 1.00 84.62 89 ARG A CA 1
ATOM 671 C C . ARG A 1 89 ? -19.607 4.805 8.672 1.00 84.62 89 ARG A C 1
ATOM 673 O O . ARG A 1 89 ? -20.250 4.684 7.626 1.00 84.62 89 ARG A O 1
ATOM 680 N N . CYS A 1 90 ? -18.724 5.778 8.863 1.00 85.81 90 CYS A N 1
ATOM 681 C CA . CYS A 1 90 ? -18.409 6.812 7.892 1.00 85.81 90 CYS A CA 1
ATOM 682 C C . CYS A 1 90 ? -17.984 6.189 6.565 1.00 85.81 90 CYS A C 1
ATOM 684 O O . CYS A 1 90 ? -17.116 5.324 6.531 1.00 85.81 90 CYS A O 1
ATOM 686 N N . ARG A 1 91 ? -18.570 6.637 5.453 1.00 82.94 91 ARG A N 1
ATOM 687 C CA . ARG A 1 91 ? -18.234 6.137 4.110 1.00 82.94 91 ARG A CA 1
ATOM 688 C C . ARG A 1 91 ? -17.045 6.854 3.464 1.00 82.94 91 ARG A C 1
ATOM 690 O O . ARG A 1 91 ? -16.614 6.424 2.402 1.00 82.94 91 ARG A O 1
ATOM 697 N N . LYS A 1 92 ? -16.501 7.915 4.084 1.00 77.69 92 LYS A N 1
ATOM 698 C CA . LYS A 1 92 ? -15.329 8.623 3.541 1.00 77.69 92 LYS A CA 1
ATOM 699 C C . LYS A 1 92 ? -14.138 7.674 3.470 1.00 77.69 92 LYS A C 1
ATOM 701 O O . LYS A 1 92 ? -13.692 7.177 4.501 1.00 77.69 92 LYS A O 1
ATOM 706 N N . ASN A 1 93 ? -13.617 7.479 2.267 1.00 74.75 93 ASN A N 1
ATOM 707 C CA . ASN A 1 93 ? -12.388 6.744 1.966 1.00 74.75 93 ASN A CA 1
ATOM 708 C C . ASN A 1 93 ? -11.291 7.626 1.344 1.00 74.75 93 ASN A C 1
ATOM 710 O O . ASN A 1 93 ? -10.233 7.123 0.977 1.00 74.75 93 ASN A O 1
ATOM 714 N N . TRP A 1 94 ? -11.535 8.934 1.262 1.00 66.69 94 TRP A N 1
ATOM 715 C CA . TRP A 1 94 ? -10.594 9.973 0.847 1.00 66.69 94 TRP A CA 1
ATOM 716 C C . TRP A 1 94 ? -10.344 10.953 2.003 1.00 66.69 94 TRP A C 1
ATOM 718 O O . TRP A 1 94 ? -11.142 11.015 2.942 1.00 66.69 94 TRP A O 1
ATOM 728 N N . GLU A 1 95 ? -9.244 11.715 1.932 1.00 76.12 95 GLU A N 1
ATOM 729 C CA . GLU A 1 95 ? -8.864 12.729 2.942 1.00 76.12 95 GLU A CA 1
ATOM 730 C C . GLU A 1 95 ? -8.787 12.164 4.370 1.00 76.12 95 GLU A C 1
ATOM 732 O O . GLU A 1 95 ? -9.279 12.749 5.342 1.00 76.12 95 GLU A O 1
ATOM 737 N N . ILE A 1 96 ? -8.203 10.975 4.490 1.00 80.00 96 ILE A N 1
ATOM 738 C CA . ILE A 1 96 ? -7.955 10.355 5.784 1.00 80.00 96 ILE A CA 1
ATOM 739 C C . ILE A 1 96 ? -6.637 10.894 6.335 1.00 80.00 96 ILE A C 1
ATOM 741 O O . ILE A 1 96 ? -5.605 10.808 5.673 1.00 80.00 96 ILE A O 1
ATOM 745 N N . LEU A 1 97 ? -6.692 11.463 7.539 1.00 75.38 97 LEU A N 1
ATOM 746 C CA . LEU A 1 97 ? -5.530 12.003 8.238 1.00 75.38 97 LEU A CA 1
ATOM 747 C C . LEU A 1 97 ? -4.629 10.862 8.753 1.00 75.38 97 LEU A C 1
ATOM 749 O O . LEU A 1 97 ? -5.089 9.721 8.854 1.00 75.38 97 LEU A O 1
ATOM 753 N N . PRO A 1 98 ? -3.365 11.143 9.126 1.00 69.38 98 PRO A N 1
ATOM 754 C CA . PRO A 1 98 ? -2.405 10.115 9.555 1.00 69.38 98 PRO A CA 1
ATOM 755 C C . PRO A 1 98 ? -2.863 9.247 10.737 1.00 69.38 98 PRO A C 1
ATOM 757 O O . PRO A 1 98 ? -2.427 8.112 10.890 1.00 69.38 98 PRO A O 1
ATOM 760 N N . ASN A 1 99 ? -3.786 9.745 11.562 1.00 72.31 99 ASN A N 1
ATOM 761 C CA . ASN A 1 99 ? -4.395 8.983 12.655 1.00 72.31 99 ASN A CA 1
ATOM 762 C C . ASN A 1 99 ? -5.475 7.979 12.204 1.00 72.31 99 ASN A C 1
ATOM 764 O O . ASN A 1 99 ? -6.071 7.307 13.042 1.00 72.31 99 ASN A O 1
ATOM 768 N N . GLY A 1 100 ? -5.758 7.882 10.903 1.00 76.88 100 GLY A N 1
ATOM 769 C CA . GLY A 1 100 ? -6.728 6.952 10.327 1.00 76.88 100 GLY A CA 1
ATOM 770 C C . GLY A 1 100 ? -8.172 7.464 10.289 1.00 76.88 100 GLY A C 1
ATOM 771 O O . GLY A 1 100 ? -9.051 6.742 9.819 1.00 76.88 100 GLY A O 1
ATOM 772 N N . TYR A 1 101 ? -8.440 8.697 10.732 1.00 85.50 101 TYR A N 1
ATOM 773 C CA . TYR A 1 101 ? -9.778 9.302 10.750 1.00 85.50 101 TYR A CA 1
ATOM 774 C C . TYR A 1 101 ? -9.877 10.454 9.741 1.00 85.50 101 TYR A C 1
ATOM 776 O O . TYR A 1 101 ? -8.891 11.118 9.437 1.00 85.50 101 TYR A O 1
ATOM 784 N N . CYS A 1 102 ? -11.071 10.719 9.206 1.00 87.38 102 CYS A N 1
ATOM 785 C CA . CYS A 1 102 ? -11.295 11.919 8.396 1.00 87.38 102 CYS A CA 1
ATOM 786 C C . CYS A 1 102 ? -11.404 13.164 9.293 1.00 87.38 102 CYS A C 1
ATOM 788 O O . CYS A 1 102 ? -11.557 13.049 10.514 1.00 87.38 102 CYS A O 1
ATOM 790 N N . ILE A 1 103 ? -11.374 14.356 8.690 1.00 87.06 103 ILE A N 1
ATOM 791 C CA . ILE A 1 103 ? -11.463 15.637 9.414 1.00 87.06 103 ILE A CA 1
ATOM 792 C C . ILE A 1 103 ? -12.715 15.760 10.304 1.00 87.06 103 ILE A C 1
ATOM 794 O O . ILE A 1 103 ? -12.659 16.356 11.372 1.00 87.06 103 ILE A O 1
ATOM 798 N N . TYR A 1 104 ? -13.824 15.123 9.919 1.00 90.06 104 TYR A N 1
ATOM 799 C CA . TYR A 1 104 ? -15.086 15.169 10.666 1.00 90.06 104 TYR A CA 1
ATOM 800 C C . TYR A 1 104 ? -15.127 14.238 11.884 1.00 90.06 104 TYR A C 1
ATOM 802 O O . TYR A 1 104 ? -15.938 14.444 12.780 1.00 90.06 104 TYR A O 1
ATOM 810 N N . HIS A 1 105 ? -14.268 13.217 11.935 1.00 91.25 105 HIS A N 1
ATOM 811 C CA . HIS A 1 105 ? -14.262 12.219 13.011 1.00 91.25 105 HIS A CA 1
ATOM 812 C C . HIS A 1 105 ? -12.976 12.259 13.842 1.00 91.25 105 HIS A C 1
ATOM 814 O O . HIS A 1 105 ? -12.599 11.261 14.449 1.00 91.25 105 HIS A O 1
ATOM 820 N N . GLN A 1 106 ? -12.301 13.410 13.897 1.00 86.62 106 GLN A N 1
ATOM 821 C CA . GLN A 1 106 ? -11.077 13.572 14.688 1.00 86.62 106 GLN A CA 1
ATOM 822 C C . GLN A 1 106 ? -11.299 13.371 16.190 1.00 86.62 106 GLN A C 1
ATOM 824 O O . GLN A 1 106 ? -10.422 12.846 16.866 1.00 86.62 106 GLN A O 1
ATOM 829 N N . SER A 1 107 ? -12.482 13.706 16.709 1.00 86.25 107 SER A N 1
ATOM 830 C CA . SER A 1 107 ? -12.843 13.468 18.114 1.00 86.25 107 SER A CA 1
ATOM 831 C C . SER A 1 107 ? -12.954 11.987 18.484 1.00 86.25 107 SER A C 1
ATOM 833 O O . SER A 1 107 ? -12.903 11.648 19.662 1.00 86.25 107 SER A O 1
ATOM 835 N N . GLN A 1 108 ? -13.108 11.108 17.492 1.00 87.06 108 GLN A N 1
ATOM 836 C CA . GLN A 1 108 ? -13.192 9.660 17.680 1.00 87.06 108 GLN A CA 1
ATOM 837 C C . GLN A 1 108 ? -11.831 8.977 17.498 1.00 87.06 108 GLN A C 1
ATOM 839 O O . GLN A 1 108 ? -11.713 7.774 17.727 1.00 87.06 108 GLN A O 1
ATOM 844 N N . ALA A 1 109 ? -10.801 9.725 17.086 1.00 80.56 109 ALA A N 1
ATOM 845 C CA . ALA A 1 109 ? -9.460 9.189 16.971 1.00 80.56 109 ALA A CA 1
ATOM 846 C C . ALA A 1 109 ? -8.909 8.837 18.362 1.00 80.56 109 ALA A C 1
ATOM 848 O O . ALA A 1 109 ? -9.061 9.629 19.298 1.00 80.56 109 ALA A O 1
ATOM 849 N N . PRO A 1 110 ? -8.248 7.676 18.522 1.00 70.50 110 PRO A N 1
ATOM 850 C CA . PRO A 1 110 ? -7.615 7.331 19.782 1.00 70.50 110 PRO A CA 1
ATOM 851 C C . PRO A 1 110 ? -6.574 8.402 20.114 1.00 70.50 110 PRO A C 1
ATOM 853 O O . PRO A 1 110 ? -5.670 8.687 19.327 1.00 70.50 110 PRO A O 1
ATOM 856 N N . SER A 1 111 ? -6.729 9.040 21.272 1.00 61.25 111 SER A N 1
ATOM 857 C CA . SER A 1 111 ? -5.779 10.045 21.724 1.00 61.25 111 SER A CA 1
ATOM 858 C C . SER A 1 111 ? -4.422 9.385 21.954 1.00 61.25 111 SER A C 1
ATOM 860 O O . SER A 1 111 ? -4.349 8.395 22.674 1.00 61.25 111 SER A O 1
ATOM 862 N N . LEU A 1 112 ? -3.339 9.990 21.460 1.00 55.69 112 LEU A N 1
ATOM 863 C CA . LEU A 1 112 ? -1.952 9.628 21.810 1.00 55.69 112 LEU A CA 1
ATOM 864 C C . LEU A 1 112 ? -1.629 9.791 23.312 1.00 55.69 112 LEU A C 1
ATOM 866 O O . LEU A 1 112 ? -0.494 9.574 23.729 1.00 55.69 112 LEU A O 1
ATOM 870 N N . LYS A 1 113 ? -2.601 10.197 24.138 1.00 50.78 113 LYS A N 1
ATOM 871 C CA . LYS A 1 113 ? -2.452 10.209 25.590 1.00 50.78 113 LYS A CA 1
ATOM 872 C C . LYS A 1 113 ? -2.531 8.764 26.084 1.00 50.78 113 LYS A C 1
ATOM 874 O O . LYS A 1 113 ? -3.538 8.111 25.798 1.00 50.78 113 LYS A O 1
ATOM 879 N N . PRO A 1 114 ? -1.520 8.263 26.819 1.00 48.12 114 PRO A N 1
ATOM 880 C CA . PRO A 1 114 ? -1.648 6.970 27.469 1.00 48.12 114 PRO A CA 1
ATOM 881 C C . PRO A 1 114 ? -2.921 6.987 28.329 1.00 48.12 114 PRO A C 1
ATOM 883 O O . PRO A 1 114 ? -3.231 8.022 28.935 1.00 48.12 114 PRO A O 1
ATOM 886 N N . PRO A 1 115 ? -3.698 5.892 28.358 1.00 50.84 115 PRO A N 1
ATOM 887 C CA . PRO A 1 115 ? -4.870 5.804 29.211 1.00 50.84 115 PRO A CA 1
ATOM 888 C C . PRO A 1 115 ? -4.480 6.169 30.648 1.00 50.84 115 PRO A C 1
ATOM 890 O O . PRO A 1 115 ? -3.424 5.768 31.139 1.00 50.84 115 PRO A O 1
ATOM 893 N N . CYS A 1 116 ? -5.338 6.935 31.326 1.00 46.69 116 CYS A N 1
ATOM 894 C CA . CYS A 1 116 ? -5.119 7.422 32.696 1.00 46.69 116 CYS A CA 1
ATOM 895 C C . CYS A 1 116 ? -4.710 6.292 33.676 1.00 46.69 116 CYS A C 1
ATOM 897 O O . CYS A 1 116 ? -3.977 6.525 34.635 1.00 46.69 116 CYS A O 1
ATOM 899 N N . SER A 1 117 ? -5.112 5.048 33.387 1.00 54.81 117 SER A N 1
ATOM 900 C CA . SER A 1 117 ? -4.766 3.836 34.139 1.00 54.81 117 SER A CA 1
ATOM 901 C C . SER A 1 117 ? -3.322 3.338 33.970 1.00 54.81 117 SER A C 1
ATOM 903 O O . SER A 1 117 ? -2.809 2.680 34.870 1.00 54.81 117 SER A O 1
ATOM 905 N N . GLN A 1 118 ? -2.642 3.631 32.857 1.00 53.69 118 GLN A N 1
ATOM 906 C CA . GLN A 1 118 ? -1.231 3.254 32.676 1.00 53.69 118 GLN A CA 1
ATOM 907 C C . GLN A 1 118 ? -0.297 4.194 33.437 1.00 53.69 118 GLN A C 1
ATOM 909 O O . GLN A 1 118 ? 0.667 3.738 34.046 1.00 53.69 118 GLN A O 1
ATOM 914 N N . VAL A 1 119 ? -0.626 5.489 33.486 1.00 55.44 119 VAL A N 1
ATOM 915 C CA . VAL A 1 119 ? 0.161 6.486 34.230 1.00 55.44 119 VAL A CA 1
ATOM 916 C C . VAL A 1 119 ? 0.118 6.202 35.736 1.00 55.44 119 VAL A C 1
ATOM 918 O O . VAL A 1 119 ? 1.128 6.344 36.425 1.00 55.44 119 VAL A O 1
ATOM 921 N N . SER A 1 120 ? -1.028 5.745 36.255 1.00 61.53 120 SER A N 1
ATOM 922 C CA . SER A 1 120 ? -1.146 5.328 37.655 1.00 61.53 120 SER A CA 1
ATOM 923 C C . SER A 1 120 ? -0.436 4.000 37.938 1.00 61.53 120 SER A C 1
ATOM 925 O O . SER A 1 120 ? 0.175 3.876 39.000 1.00 61.53 120 SER A O 1
ATOM 927 N N . HIS A 1 121 ? -0.438 3.043 37.001 1.00 62.19 121 HIS A N 1
ATOM 928 C CA . HIS A 1 121 ? 0.300 1.782 37.142 1.00 62.19 121 HIS A CA 1
ATOM 929 C C . HIS A 1 121 ? 1.816 2.004 37.169 1.00 62.19 121 HIS A C 1
ATOM 931 O O . HIS A 1 121 ? 2.468 1.591 38.123 1.00 62.19 121 HIS A O 1
ATOM 937 N N . GLU A 1 122 ? 2.375 2.729 36.196 1.00 63.94 122 GLU A N 1
ATOM 938 C CA . GLU A 1 122 ? 3.810 3.046 36.170 1.00 63.94 122 GLU A CA 1
ATOM 939 C C . GLU A 1 122 ? 4.236 3.854 37.402 1.00 63.94 122 GLU A C 1
ATOM 941 O O . GLU A 1 122 ? 5.297 3.610 37.982 1.00 63.94 122 GLU A O 1
ATOM 946 N N . PHE A 1 123 ? 3.410 4.807 37.849 1.00 67.75 123 PHE A N 1
ATOM 947 C CA . PHE A 1 123 ? 3.671 5.548 39.081 1.00 67.75 123 PHE A CA 1
ATOM 948 C C . PHE A 1 123 ? 3.703 4.618 40.303 1.00 67.75 123 PHE A C 1
ATOM 950 O O . PHE A 1 123 ? 4.654 4.670 41.085 1.00 67.75 123 PHE A O 1
ATOM 957 N N . MET A 1 124 ? 2.710 3.736 40.449 1.00 68.88 124 MET A N 1
ATOM 958 C CA . MET A 1 124 ? 2.644 2.765 41.546 1.00 68.88 124 MET A CA 1
ATOM 959 C C . MET A 1 124 ? 3.797 1.757 41.497 1.00 68.88 124 MET A C 1
ATOM 961 O O . MET A 1 124 ? 4.354 1.427 42.542 1.00 68.88 124 MET A O 1
ATOM 965 N N . GLU A 1 125 ? 4.221 1.313 40.313 1.00 73.88 125 GLU A N 1
ATOM 966 C CA . GLU A 1 125 ? 5.394 0.452 40.147 1.00 73.88 125 GLU A CA 1
ATOM 967 C C . GLU A 1 125 ? 6.689 1.171 40.528 1.00 73.88 125 GLU A C 1
ATOM 969 O O . GLU A 1 125 ? 7.514 0.607 41.246 1.00 73.88 125 GLU A O 1
ATOM 974 N N . ARG A 1 126 ? 6.857 2.446 40.155 1.00 72.00 126 ARG A N 1
ATOM 975 C CA . ARG A 1 126 ? 8.012 3.261 40.573 1.00 72.00 126 ARG A CA 1
ATOM 976 C C . ARG A 1 126 ? 8.035 3.521 42.079 1.00 72.00 126 ARG A C 1
ATOM 978 O O . ARG A 1 126 ? 9.119 3.584 42.665 1.00 72.00 126 ARG A O 1
ATOM 985 N N . VAL A 1 127 ? 6.867 3.664 42.710 1.00 71.38 127 VAL A N 1
ATOM 986 C CA . VAL A 1 127 ? 6.726 3.733 44.174 1.00 71.38 127 VAL A CA 1
ATOM 987 C C . VAL A 1 127 ? 7.108 2.392 44.806 1.00 71.38 127 VAL A C 1
ATOM 989 O O . VAL A 1 127 ? 7.953 2.372 45.701 1.00 71.38 127 VAL A O 1
ATOM 992 N N . ARG A 1 128 ? 6.545 1.278 44.316 1.00 73.50 128 ARG A N 1
ATOM 993 C CA . ARG A 1 128 ? 6.783 -0.085 44.823 1.00 73.50 128 ARG A CA 1
ATOM 994 C C . ARG A 1 128 ? 8.247 -0.499 44.687 1.00 73.50 128 ARG A C 1
ATOM 996 O O . ARG A 1 128 ? 8.810 -1.063 45.616 1.00 73.50 128 ARG A O 1
ATOM 1003 N N . ALA A 1 129 ? 8.882 -0.158 43.572 1.00 72.50 129 ALA A N 1
ATOM 1004 C CA . ALA A 1 129 ? 10.296 -0.414 43.335 1.00 72.50 129 ALA A CA 1
ATOM 1005 C C . ALA A 1 129 ? 11.224 0.655 43.964 1.00 72.50 129 ALA A C 1
ATOM 1007 O O . ALA A 1 129 ? 12.434 0.633 43.758 1.00 72.50 129 ALA A O 1
ATOM 1008 N N . GLY A 1 130 ? 10.684 1.589 44.763 1.00 64.38 130 GLY A N 1
ATOM 1009 C CA . GLY A 1 130 ? 11.461 2.497 45.618 1.00 64.38 130 GLY A CA 1
ATOM 1010 C C . GLY A 1 130 ? 12.214 3.621 44.892 1.00 64.38 130 GLY A C 1
ATOM 1011 O O . GLY A 1 130 ? 12.962 4.375 45.527 1.00 64.38 130 GLY A O 1
ATOM 1012 N N . TRP A 1 131 ? 12.000 3.787 43.586 1.00 59.50 131 TRP A N 1
ATOM 1013 C CA . TRP A 1 131 ? 12.748 4.716 42.733 1.00 59.50 131 TRP A CA 1
ATOM 1014 C C . TRP A 1 131 ? 12.529 6.183 43.111 1.00 59.50 131 TRP A C 1
ATOM 1016 O O . TRP A 1 131 ? 13.458 6.984 43.038 1.00 59.50 131 TRP A O 1
ATOM 1026 N N . ILE A 1 132 ? 11.345 6.538 43.622 1.00 59.38 132 ILE A N 1
ATOM 1027 C CA . ILE A 1 132 ? 11.040 7.919 44.040 1.00 59.38 132 ILE A CA 1
ATOM 1028 C C . ILE A 1 132 ? 11.925 8.371 45.221 1.00 59.38 132 ILE A C 1
ATOM 1030 O O . ILE A 1 132 ? 12.327 9.535 45.293 1.00 59.38 132 ILE A O 1
ATOM 1034 N N . ARG A 1 133 ? 12.289 7.460 46.139 1.00 56.59 133 ARG A N 1
ATOM 1035 C CA . ARG A 1 133 ? 13.232 7.761 47.236 1.00 56.59 133 ARG A CA 1
ATOM 1036 C C . ARG A 1 133 ? 14.683 7.819 46.750 1.00 56.59 133 ARG A C 1
ATOM 1038 O O . ARG A 1 133 ? 15.452 8.631 47.268 1.00 56.59 133 ARG A O 1
ATOM 1045 N N . GLN A 1 134 ? 15.063 6.995 45.771 1.00 57.00 134 GLN A N 1
ATOM 1046 C CA . GLN A 1 134 ? 16.416 6.999 45.201 1.00 57.00 134 GLN A CA 1
ATOM 1047 C C . GLN A 1 134 ? 16.705 8.271 44.391 1.00 57.00 134 GLN A C 1
ATOM 1049 O O . GLN A 1 134 ? 17.794 8.832 44.528 1.00 57.00 134 GLN A O 1
ATOM 1054 N N . ASP A 1 135 ? 15.730 8.780 43.631 1.00 56.50 135 ASP A N 1
ATOM 1055 C CA . ASP A 1 135 ? 15.877 10.015 42.849 1.00 56.50 135 ASP A CA 1
ATOM 1056 C C . ASP A 1 135 ? 16.105 11.246 43.736 1.00 56.50 135 ASP A C 1
ATOM 1058 O O . ASP A 1 135 ? 17.012 12.040 43.476 1.00 56.50 135 ASP A O 1
ATOM 1062 N N . LYS A 1 136 ? 15.367 11.378 44.850 1.00 56.78 136 LYS A N 1
ATOM 1063 C CA . LYS A 1 136 ? 15.584 12.471 45.820 1.00 56.78 136 LYS A CA 1
ATOM 1064 C C . LYS A 1 136 ? 16.990 12.430 46.429 1.00 56.78 136 LYS A C 1
ATOM 1066 O O . LYS A 1 136 ? 17.644 13.467 46.529 1.00 56.78 136 LYS A O 1
ATOM 1071 N N . ARG A 1 137 ? 17.489 11.237 46.780 1.00 55.44 137 ARG A N 1
ATOM 1072 C CA . ARG A 1 137 ? 18.851 11.055 47.320 1.00 55.44 137 ARG A CA 1
ATOM 1073 C C . ARG A 1 137 ? 19.940 11.336 46.277 1.00 55.44 137 ARG A C 1
ATOM 1075 O O . ARG A 1 137 ? 20.962 11.922 46.621 1.00 55.44 137 ARG A O 1
ATOM 1082 N N . ARG A 1 138 ? 19.732 10.960 45.008 1.00 55.97 138 ARG A N 1
ATOM 1083 C CA . ARG A 1 138 ? 20.654 11.275 43.899 1.00 55.97 138 ARG A CA 1
ATOM 1084 C C . ARG A 1 138 ? 20.692 12.766 43.573 1.00 55.97 138 ARG A C 1
ATOM 1086 O O . ARG A 1 138 ? 21.779 13.287 43.343 1.00 55.97 138 ARG A O 1
ATOM 1093 N N . ARG A 1 139 ? 19.546 13.456 43.583 1.00 56.22 139 ARG A N 1
ATOM 1094 C CA . ARG A 1 139 ? 19.484 14.912 43.375 1.00 56.22 139 ARG A CA 1
ATOM 1095 C C . ARG A 1 139 ? 20.205 15.661 44.487 1.00 56.22 139 ARG A C 1
ATOM 1097 O O . ARG A 1 139 ? 21.051 16.486 44.177 1.00 56.22 139 ARG A O 1
ATOM 1104 N N . ALA A 1 140 ? 19.957 15.308 45.750 1.00 57.00 140 ALA A N 1
ATOM 1105 C CA . ALA A 1 140 ? 20.646 15.918 46.887 1.00 57.00 140 ALA A CA 1
ATOM 1106 C C . ALA A 1 140 ? 22.178 15.809 46.765 1.00 57.00 140 ALA A C 1
ATOM 1108 O O . ALA A 1 140 ? 22.876 16.789 46.976 1.00 57.00 140 ALA A O 1
ATOM 1109 N N . ARG A 1 141 ? 22.710 14.663 46.315 1.00 55.53 141 ARG A N 1
ATOM 1110 C CA . ARG A 1 141 ? 24.161 14.471 46.112 1.00 55.53 141 ARG A CA 1
ATOM 1111 C C . ARG A 1 141 ? 24.770 15.278 44.958 1.00 55.53 141 ARG A C 1
ATOM 1113 O O . ARG A 1 141 ? 25.986 15.409 44.921 1.00 55.53 141 ARG A O 1
ATOM 1120 N N . ARG A 1 142 ? 23.971 15.795 44.018 1.00 55.88 142 ARG A N 1
ATOM 1121 C CA . ARG A 1 142 ? 24.463 16.647 42.917 1.00 55.88 142 ARG A CA 1
ATOM 1122 C C . ARG A 1 142 ? 24.587 18.124 43.293 1.00 55.88 142 ARG A C 1
ATOM 1124 O O . ARG A 1 142 ? 25.262 18.839 42.575 1.00 55.88 142 ARG A O 1
ATOM 1131 N N . TYR A 1 143 ? 23.963 18.561 44.387 1.00 49.72 143 TYR A N 1
ATOM 1132 C CA . TYR A 1 143 ? 24.054 19.945 44.875 1.00 49.72 143 TYR A CA 1
ATOM 1133 C C . TYR A 1 143 ? 25.176 20.159 45.908 1.00 49.72 143 TYR A C 1
ATOM 1135 O O . TYR A 1 143 ? 25.355 21.273 46.380 1.00 49.72 143 TYR A O 1
ATOM 1143 N N . PHE A 1 144 ? 25.926 19.107 46.256 1.00 53.88 144 PHE A N 1
ATOM 1144 C CA . PHE A 1 144 ? 27.073 19.156 47.176 1.00 53.88 144 PHE A CA 1
ATOM 1145 C C . PHE A 1 144 ? 28.406 18.837 46.468 1.00 53.88 144 PHE A C 1
ATOM 1147 O O . PHE A 1 144 ? 29.304 18.246 47.067 1.00 53.88 144 PHE A O 1
ATOM 1154 N N . ARG A 1 145 ? 28.529 19.182 45.183 1.00 48.91 145 ARG A N 1
ATOM 1155 C CA . ARG A 1 145 ? 29.799 19.183 44.448 1.00 48.91 145 ARG A CA 1
ATOM 1156 C C . ARG A 1 145 ? 29.980 20.503 43.728 1.00 48.91 145 ARG A C 1
ATOM 1158 O O . ARG A 1 145 ? 28.975 20.961 43.145 1.00 48.91 145 ARG A O 1
#

pLDDT: mean 73.97, std 13.6, range [42.53, 91.25]

Sequence (145 aa):
MRCRGYKKAGQRCGTRYGLNAEGYCGRHN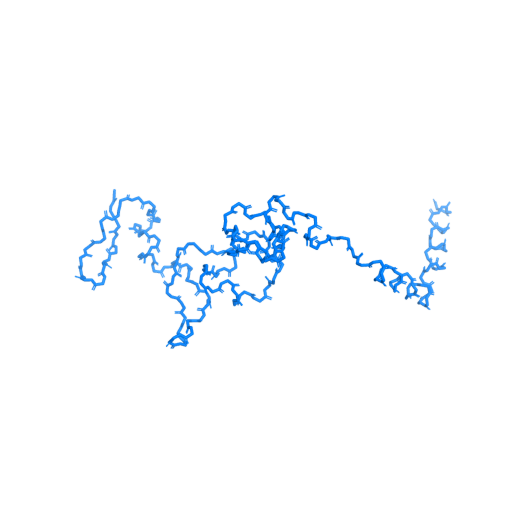PNAVKCKGIAKSSGQRCKNVEGLNPRGFCDFHKNQDPNPFYVDAPYANQCPGIASSTGVRCRKNWEILPNGYCIYHQSQAPSLKPPCSQVSHEFMERVRAGWIRQDKRRRARRYFR

Secondary structure (DSSP, 8-state):
-----B-TTSPBP---SSB-TTS-BTTT-TTPPPP--B-TTTSSBP---SSB-TTS-BTTTGGG-S-TT-TTS---SS--PBPTTTSSBP---SSB-TTS-BGGGGGGSPPSSPPHHHHHHHHHHHHHTTHHHHHHHHHHHHS--

Foldseek 3Di:
DAAPAADPVRHGHRDPPCADPVRHHQLRPPPQQAAQAQDPVPSDGHRDRPQADPQRHHPVRPVVPPDPLPLRHQDPQAAQAQDPVPRDGGRDRPCQHSLRHHPVRPVVRPDPDDPPVVVVVVVVVCVVVVVVVVVVVVVVVVVVD